Protein AF-A0A4U3B144-F1 (afdb_monomer)

Sequence (83 aa):
MKLLRPIHEYSGEITAYRHAFLQSGEQPHGSSSLQNFDSLDEWFEKVSKQELGENLQGNRVPSSQFLSFENGELIGFVNIRHR

pLDDT: mean 95.4, std 3.09, range [78.62, 98.38]

Secondary structure (DSSP, 8-state):
-EEE---GGGHHHHHHHHHHHHHHT---TTSSSGGG-S-HHHHHHHHHHHHHTTT--TT---EEEEEEEETTEEEEEEEEE--

Radius of gyration: 12.61 Å; Cα contacts (8 Å, |Δi|>4): 113; chains: 1; bounding box: 27×27×31 Å

Structure (mmCIF, N/CA/C/O backbone):
data_AF-A0A4U3B144-F1
#
_entry.id   AF-A0A4U3B144-F1
#
loop_
_atom_site.group_PDB
_atom_site.id
_atom_site.type_symbol
_atom_site.label_atom_id
_atom_site.label_alt_id
_atom_site.label_comp_id
_atom_site.label_asym_id
_atom_site.label_entity_id
_atom_site.label_seq_id
_atom_site.pdbx_PDB_ins_code
_atom_site.Cartn_x
_atom_site.Cartn_y
_atom_site.Cartn_z
_atom_site.occupancy
_atom_site.B_iso_or_equiv
_atom_site.auth_seq_id
_atom_site.auth_comp_id
_atom_site.auth_asym_id
_atom_site.auth_atom_id
_atom_site.pdbx_PDB_model_num
ATOM 1 N N . MET A 1 1 ? -12.823 13.228 2.144 1.00 90.00 1 MET A N 1
ATOM 2 C CA . MET A 1 1 ? -11.630 12.456 1.723 1.00 90.00 1 MET A CA 1
ATOM 3 C C . MET A 1 1 ? -10.357 13.306 1.540 1.00 90.00 1 MET A C 1
ATOM 5 O O . MET A 1 1 ? -10.421 14.372 0.934 1.00 90.00 1 MET A O 1
ATOM 9 N N . LYS A 1 2 ? -9.203 12.825 2.030 1.00 96.75 2 LYS A N 1
ATOM 10 C CA . LYS A 1 2 ? -7.838 13.343 1.793 1.00 96.75 2 LYS A CA 1
ATOM 11 C C . LYS A 1 2 ? -6.907 12.193 1.389 1.00 96.75 2 LYS A C 1
ATOM 13 O O . LYS A 1 2 ? -7.073 11.089 1.894 1.00 96.75 2 LYS A O 1
ATOM 18 N N . LEU A 1 3 ? -5.925 12.459 0.524 1.00 97.75 3 LEU A N 1
ATOM 19 C CA . LEU A 1 3 ? -4.883 11.492 0.164 1.00 97.75 3 LEU A CA 1
ATOM 20 C C . LEU A 1 3 ? -3.572 11.854 0.856 1.00 97.75 3 LEU A C 1
ATOM 22 O O . LEU A 1 3 ? -3.070 12.963 0.683 1.00 97.75 3 LEU A O 1
ATOM 26 N N . LEU A 1 4 ? -3.031 10.919 1.630 1.00 97.94 4 LEU A N 1
ATOM 27 C CA . LEU A 1 4 ? -1.803 11.093 2.402 1.00 97.94 4 LEU A CA 1
ATOM 28 C C . LEU A 1 4 ? -0.746 10.096 1.933 1.00 97.94 4 LEU A C 1
ATOM 30 O O . LEU A 1 4 ? -1.073 9.007 1.459 1.00 97.94 4 LEU A O 1
ATOM 34 N N . ARG A 1 5 ? 0.532 10.464 2.041 1.00 97.56 5 ARG A N 1
ATOM 35 C CA . ARG A 1 5 ? 1.624 9.526 1.765 1.00 97.56 5 ARG A CA 1
ATOM 36 C C . ARG A 1 5 ? 1.698 8.485 2.880 1.00 97.56 5 ARG A C 1
ATOM 38 O O . ARG A 1 5 ? 1.534 8.856 4.042 1.00 97.56 5 ARG A O 1
ATOM 45 N N . PRO A 1 6 ? 1.943 7.206 2.555 1.00 97.31 6 PRO A N 1
ATOM 46 C CA . PRO A 1 6 ? 2.231 6.230 3.585 1.00 97.31 6 PRO A CA 1
ATOM 47 C C . PRO A 1 6 ? 3.570 6.607 4.226 1.00 97.31 6 PRO A C 1
ATOM 49 O O . PRO A 1 6 ? 4.598 6.652 3.557 1.00 97.31 6 PRO A O 1
ATOM 52 N N . ILE A 1 7 ? 3.542 6.887 5.523 1.00 96.94 7 ILE A N 1
ATOM 53 C CA . ILE A 1 7 ? 4.714 7.131 6.368 1.00 96.94 7 ILE A CA 1
ATOM 54 C C . ILE A 1 7 ? 4.556 6.313 7.648 1.00 96.94 7 ILE A C 1
ATOM 56 O O . ILE A 1 7 ? 3.444 5.895 7.980 1.00 96.94 7 ILE A O 1
ATOM 60 N N . HIS A 1 8 ? 5.648 6.102 8.381 1.00 96.50 8 HIS A N 1
ATOM 61 C CA . HIS A 1 8 ? 5.638 5.251 9.573 1.00 96.50 8 HIS A CA 1
ATOM 62 C C . HIS A 1 8 ? 4.672 5.720 10.674 1.00 96.50 8 HIS A C 1
ATOM 64 O O . HIS A 1 8 ? 4.214 4.886 11.451 1.00 96.50 8 HIS A O 1
ATOM 70 N N . GLU A 1 9 ? 4.301 7.003 10.717 1.00 97.62 9 GLU A N 1
ATOM 71 C CA . GLU A 1 9 ? 3.287 7.517 11.652 1.00 97.62 9 GLU A CA 1
ATOM 72 C C . GLU A 1 9 ? 1.919 6.836 11.481 1.00 97.62 9 GLU A C 1
ATOM 74 O O . GLU A 1 9 ? 1.207 6.674 12.464 1.00 97.62 9 GLU A O 1
ATOM 79 N N . TYR A 1 10 ? 1.588 6.362 10.272 1.00 97.75 10 TYR A N 1
ATOM 80 C CA . TYR A 1 10 ? 0.331 5.659 9.973 1.00 97.75 10 TYR A CA 1
ATOM 81 C C . TYR A 1 10 ? 0.436 4.128 10.086 1.00 97.75 10 TYR A C 1
ATOM 83 O O . TYR A 1 10 ? -0.430 3.398 9.597 1.00 97.75 10 TYR A O 1
ATOM 91 N N . SER A 1 11 ? 1.521 3.599 10.666 1.00 97.62 11 SER A N 1
ATOM 92 C CA . SER A 1 11 ? 1.764 2.147 10.711 1.00 97.62 11 SER A CA 1
ATOM 93 C C . SER A 1 11 ? 0.673 1.385 11.462 1.00 97.62 11 SER A C 1
ATOM 95 O O . SER A 1 11 ? 0.348 0.256 11.086 1.00 97.62 11 SER A O 1
ATOM 97 N N . GLY A 1 12 ? 0.095 1.994 12.503 1.00 97.88 12 GLY A N 1
ATOM 98 C CA . GLY A 1 12 ? -0.991 1.397 13.278 1.00 97.88 12 GLY A CA 1
ATOM 99 C C . GLY A 1 12 ? -2.241 1.191 12.425 1.00 97.88 12 GLY A C 1
ATOM 100 O O . GLY A 1 12 ? -2.766 0.082 12.348 1.00 97.88 12 GLY A O 1
ATOM 101 N N . GLU A 1 13 ? -2.666 2.232 11.715 1.00 97.94 13 GLU A N 1
ATOM 102 C CA . GLU A 1 13 ? -3.828 2.225 10.830 1.00 97.94 13 GLU A CA 1
ATOM 103 C C . GLU A 1 13 ? -3.624 1.269 9.654 1.00 97.94 13 GLU A C 1
ATOM 105 O O . GLU A 1 13 ? -4.512 0.474 9.349 1.00 97.94 13 GLU A O 1
ATOM 110 N N . ILE A 1 14 ? -2.444 1.286 9.022 1.00 98.00 14 ILE A N 1
ATOM 111 C CA . ILE A 1 14 ? -2.119 0.380 7.910 1.00 98.00 14 ILE A CA 1
ATOM 112 C C . ILE A 1 14 ? -2.164 -1.084 8.373 1.00 98.00 14 ILE A C 1
ATOM 114 O O . ILE A 1 14 ? -2.719 -1.940 7.678 1.00 98.00 14 ILE A O 1
ATOM 118 N N . THR A 1 15 ? -1.621 -1.376 9.558 1.00 96.94 15 THR A N 1
ATOM 119 C CA . THR A 1 15 ? -1.621 -2.726 10.138 1.00 96.94 15 THR A CA 1
ATOM 120 C C . THR A 1 15 ? -3.036 -3.181 10.483 1.00 96.94 15 THR A C 1
ATOM 122 O O . THR A 1 15 ? -3.431 -4.285 10.104 1.00 96.94 15 THR A O 1
ATOM 125 N N . ALA A 1 16 ? -3.829 -2.328 11.137 1.00 96.69 16 ALA A N 1
ATOM 126 C CA . ALA A 1 16 ? -5.225 -2.614 11.458 1.00 96.69 16 ALA A CA 1
ATOM 127 C C . ALA A 1 16 ? -6.058 -2.869 10.190 1.00 96.69 16 ALA A C 1
ATOM 129 O O . ALA A 1 16 ? -6.789 -3.859 10.118 1.00 96.69 16 ALA A O 1
ATOM 130 N N . TYR A 1 17 ? -5.881 -2.040 9.157 1.00 96.38 17 TYR A N 1
ATOM 131 C CA . TYR A 1 17 ? -6.541 -2.214 7.866 1.00 96.38 17 TYR A CA 1
ATOM 132 C C . TYR A 1 17 ? -6.149 -3.544 7.210 1.00 96.38 17 TYR A C 1
ATOM 134 O O . TYR A 1 17 ? -7.020 -4.310 6.807 1.00 96.38 17 TYR A O 1
ATOM 142 N N . ARG A 1 18 ? -4.851 -3.880 7.154 1.00 95.44 18 ARG A N 1
ATOM 143 C CA . ARG A 1 18 ? -4.375 -5.184 6.650 1.00 95.44 18 ARG A CA 1
ATOM 144 C C . ARG A 1 18 ? -5.042 -6.345 7.390 1.00 95.44 18 ARG A C 1
ATOM 146 O O . ARG A 1 18 ? -5.512 -7.281 6.748 1.00 95.44 18 ARG A O 1
ATOM 153 N N . HIS A 1 19 ? -5.094 -6.285 8.721 1.00 95.31 19 HIS A N 1
ATOM 154 C CA . HIS A 1 19 ? -5.698 -7.337 9.537 1.00 95.31 19 HIS A CA 1
ATOM 155 C C . HIS A 1 19 ? -7.190 -7.529 9.257 1.00 95.31 19 HIS A C 1
ATOM 157 O O . HIS A 1 19 ? -7.623 -8.675 9.163 1.00 95.31 19 HIS A O 1
ATOM 163 N N . ALA A 1 20 ? -7.952 -6.449 9.062 1.00 95.38 20 ALA A N 1
ATOM 164 C CA . ALA A 1 20 ? -9.376 -6.538 8.744 1.00 95.38 20 ALA A CA 1
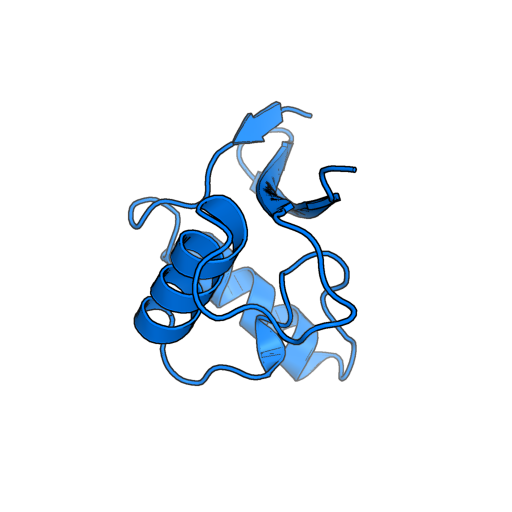ATOM 165 C C . ALA A 1 20 ? -9.635 -7.337 7.450 1.00 95.38 20 ALA A C 1
ATOM 167 O O . ALA A 1 20 ? -10.503 -8.208 7.430 1.00 95.38 20 ALA A O 1
ATOM 168 N N . PHE A 1 21 ? -8.833 -7.114 6.402 1.00 94.19 21 PHE A N 1
ATOM 169 C CA . PHE A 1 21 ? -8.955 -7.847 5.133 1.00 94.19 21 PHE A CA 1
ATOM 170 C C . PHE A 1 21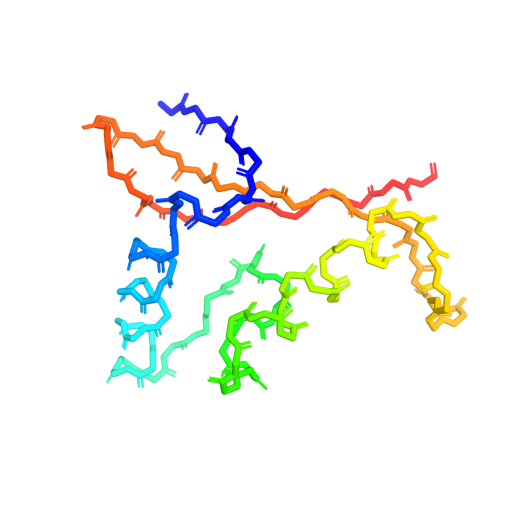 ? -8.474 -9.299 5.232 1.00 94.19 21 PHE A C 1
ATOM 172 O O . PHE A 1 21 ? -9.090 -10.199 4.666 1.00 94.19 21 PHE A O 1
ATOM 179 N N . LEU A 1 22 ? -7.401 -9.556 5.989 1.00 91.44 22 LEU A N 1
ATOM 180 C CA . LEU A 1 22 ? -6.948 -10.927 6.240 1.00 91.44 22 LEU A CA 1
ATOM 181 C C . LEU A 1 22 ? -8.014 -11.753 6.974 1.00 91.44 22 LEU A C 1
ATOM 183 O O . LEU A 1 22 ? -8.193 -12.927 6.665 1.00 91.44 22 LEU A O 1
ATOM 187 N N . GLN A 1 23 ? -8.729 -11.145 7.925 1.00 94.31 23 GLN A N 1
ATOM 188 C CA . GLN A 1 23 ? -9.797 -11.808 8.675 1.00 94.31 23 GLN A CA 1
ATOM 189 C C . GLN A 1 23 ? -11.054 -12.058 7.835 1.00 94.31 23 GLN A C 1
ATOM 191 O O . GLN A 1 23 ? -11.709 -13.079 8.034 1.00 94.31 23 GLN A O 1
ATOM 196 N N . SER A 1 24 ? -11.389 -11.165 6.898 1.00 93.81 24 SER A N 1
ATOM 197 C CA . SER A 1 24 ? -12.532 -11.361 5.998 1.00 93.81 24 SER A CA 1
ATOM 198 C C . SER A 1 24 ? -12.239 -12.312 4.832 1.00 93.81 24 SER A C 1
ATOM 200 O O . SER A 1 24 ? -13.168 -12.783 4.180 1.00 93.81 24 SER A O 1
ATOM 202 N N . GLY A 1 25 ? -10.964 -12.619 4.563 1.00 91.50 25 GLY A N 1
ATOM 203 C CA . GLY A 1 25 ? -10.547 -13.376 3.378 1.00 91.50 25 GLY A CA 1
ATOM 204 C C . GLY A 1 25 ? -10.601 -12.555 2.083 1.00 91.50 25 GLY A C 1
ATOM 205 O O . GLY A 1 25 ? -10.481 -13.113 0.990 1.00 91.50 25 GLY A O 1
ATOM 206 N N . GLU A 1 26 ? -10.778 -11.238 2.192 1.00 92.19 26 GLU A N 1
ATOM 207 C CA . GLU A 1 26 ? -10.807 -10.311 1.064 1.00 92.19 26 GLU A CA 1
ATOM 208 C C . GLU A 1 26 ? -9.413 -9.751 0.749 1.00 92.19 26 GLU A C 1
ATOM 210 O O . GLU A 1 26 ? -8.451 -9.897 1.504 1.00 92.19 26 GLU A O 1
ATOM 215 N N . GLN A 1 27 ? -9.285 -9.075 -0.397 1.00 92.00 27 GLN A N 1
ATOM 216 C CA . GLN A 1 27 ? -8.031 -8.449 -0.811 1.00 92.00 27 GLN A CA 1
ATOM 217 C C . GLN A 1 27 ? -8.103 -6.922 -0.691 1.00 92.00 27 GLN A C 1
ATOM 219 O O . GLN A 1 27 ? -9.004 -6.311 -1.269 1.00 92.00 27 GLN A O 1
ATOM 224 N N . PRO A 1 28 ? -7.120 -6.271 -0.041 1.00 93.56 28 PRO A N 1
ATOM 225 C CA . PRO A 1 28 ? -7.063 -4.818 0.019 1.00 93.56 28 PRO A CA 1
ATOM 226 C C . PRO A 1 28 ? -6.560 -4.274 -1.325 1.00 93.56 28 PRO A C 1
ATOM 228 O O . PRO A 1 28 ? -5.358 -4.103 -1.548 1.00 93.56 28 PRO A O 1
ATOM 231 N N . HIS A 1 29 ? -7.463 -4.037 -2.274 1.00 94.25 29 HIS A N 1
ATOM 232 C CA . HIS A 1 29 ? -7.099 -3.490 -3.581 1.00 94.25 29 HIS A CA 1
ATOM 233 C C . HIS A 1 29 ? -6.465 -2.093 -3.461 1.00 94.25 29 HIS A C 1
ATOM 235 O O . HIS A 1 29 ? -6.749 -1.329 -2.546 1.00 94.25 29 HIS A O 1
ATOM 241 N N . GLY A 1 30 ? -5.551 -1.764 -4.380 1.00 95.06 30 GLY A N 1
ATOM 242 C CA . GLY A 1 30 ? -4.846 -0.473 -4.371 1.00 95.06 30 GLY A CA 1
ATOM 243 C C . GLY A 1 30 ? -3.747 -0.332 -3.310 1.00 95.06 30 GLY A C 1
ATOM 244 O O . GLY A 1 30 ? -3.058 0.682 -3.299 1.00 95.06 30 GLY A O 1
ATOM 245 N N . SER A 1 31 ? -3.528 -1.343 -2.465 1.00 96.75 31 SER A N 1
ATOM 246 C CA . SER A 1 31 ? -2.568 -1.322 -1.346 1.00 96.75 31 SER A CA 1
ATOM 247 C C . SER A 1 31 ? -1.132 -1.723 -1.704 1.00 96.75 31 SER A C 1
ATOM 249 O O . SER A 1 31 ? -0.335 -2.039 -0.827 1.00 96.75 31 SER A O 1
ATOM 251 N N . SER A 1 32 ? -0.783 -1.805 -2.989 1.00 95.69 32 SER A N 1
ATOM 252 C CA . SER A 1 32 ? 0.507 -2.368 -3.427 1.00 95.69 32 SER A CA 1
ATOM 253 C C . SER A 1 32 ? 0.788 -3.769 -2.862 1.00 95.69 32 SER A C 1
ATOM 255 O O . SER A 1 32 ? 1.920 -4.112 -2.524 1.00 95.69 32 SER A O 1
ATOM 257 N N . SER A 1 33 ? -0.245 -4.616 -2.834 1.00 94.75 33 SER A N 1
ATOM 258 C CA . SER A 1 33 ? -0.185 -6.001 -2.342 1.00 94.75 33 SER A CA 1
ATOM 259 C C . SER A 1 33 ? 0.167 -6.113 -0.854 1.00 94.75 33 SER A C 1
ATOM 261 O O . SER A 1 33 ? 0.893 -7.030 -0.481 1.00 94.75 33 SER A O 1
ATOM 263 N N . LEU A 1 34 ? -0.309 -5.184 -0.020 1.00 97.06 34 LEU A N 1
ATOM 264 C CA . LEU A 1 34 ? -0.017 -5.122 1.418 1.00 97.06 34 LEU A CA 1
ATOM 265 C C . LEU A 1 34 ? -0.248 -6.454 2.150 1.00 97.06 34 LEU A C 1
ATOM 267 O O . LEU A 1 34 ? 0.507 -6.812 3.048 1.00 97.06 34 LEU A O 1
ATOM 271 N N . GLN A 1 35 ? -1.259 -7.219 1.740 1.00 94.69 35 GLN A N 1
AT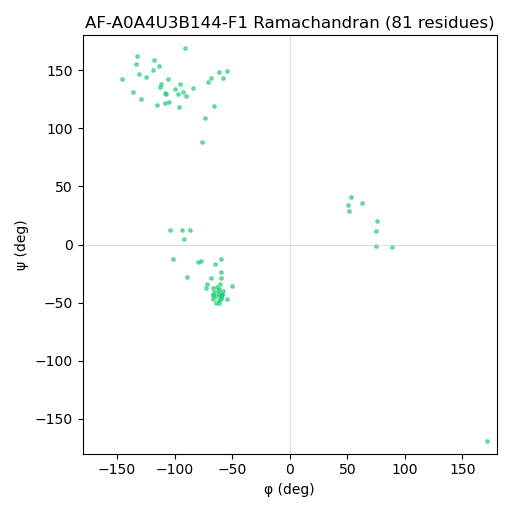OM 272 C CA . GLN A 1 35 ? -1.593 -8.508 2.342 1.00 94.69 35 GLN A CA 1
ATOM 273 C C . GLN A 1 35 ? -0.510 -9.585 2.164 1.00 94.69 35 GLN A C 1
ATOM 275 O O . GLN A 1 35 ? -0.522 -10.571 2.888 1.00 94.69 35 GLN A O 1
ATOM 280 N N . ASN A 1 36 ? 0.427 -9.400 1.228 1.00 94.75 36 ASN A N 1
ATOM 281 C CA . ASN A 1 36 ? 1.490 -10.366 0.934 1.00 94.75 36 ASN A CA 1
ATOM 282 C C . ASN A 1 36 ? 2.783 -10.115 1.731 1.00 94.75 36 ASN A C 1
ATOM 284 O O . ASN A 1 36 ? 3.786 -10.766 1.452 1.00 94.75 36 ASN A O 1
ATOM 288 N N . PHE A 1 37 ? 2.790 -9.147 2.649 1.00 95.00 37 PHE A N 1
ATOM 289 C CA . PHE A 1 37 ? 3.961 -8.787 3.451 1.00 95.00 37 PHE A CA 1
ATOM 290 C C . PHE A 1 37 ? 3.725 -9.136 4.912 1.00 95.00 37 PHE A C 1
ATOM 292 O O . PHE A 1 37 ? 2.659 -8.820 5.445 1.00 95.00 37 PHE A O 1
ATOM 299 N N . ASP A 1 38 ? 4.722 -9.745 5.552 1.00 91.94 38 ASP A N 1
ATOM 300 C CA . ASP A 1 38 ? 4.737 -9.992 6.998 1.00 91.94 38 ASP A CA 1
ATOM 301 C C . ASP A 1 38 ? 5.355 -8.819 7.767 1.00 91.94 38 ASP A C 1
ATOM 303 O O . ASP A 1 38 ? 4.974 -8.556 8.907 1.00 91.94 38 ASP A O 1
ATOM 307 N N . SER A 1 39 ? 6.256 -8.072 7.120 1.00 95.62 39 SER A N 1
ATOM 308 C CA . SER A 1 39 ? 6.869 -6.857 7.649 1.00 95.62 39 SER A CA 1
ATOM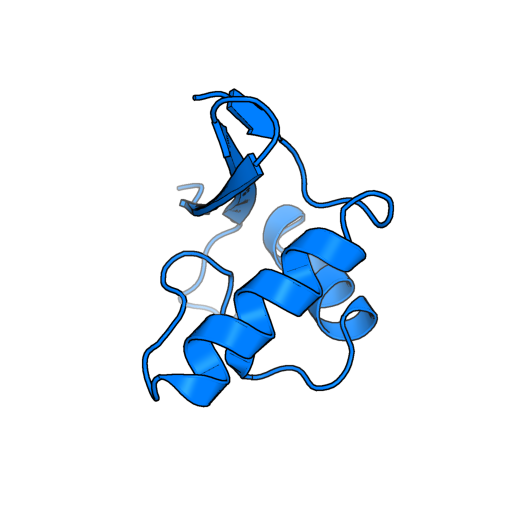 309 C C . SER A 1 39 ? 6.336 -5.616 6.940 1.00 95.62 39 SER A C 1
ATOM 311 O O . SER A 1 39 ? 6.337 -5.525 5.708 1.00 95.62 39 SER A O 1
ATOM 313 N N . LEU A 1 40 ? 5.913 -4.622 7.723 1.00 96.62 40 LEU A N 1
ATOM 314 C CA . LEU A 1 40 ? 5.492 -3.342 7.164 1.00 96.62 40 LEU A CA 1
ATOM 315 C C . LEU A 1 40 ? 6.677 -2.566 6.565 1.00 96.62 40 LEU A C 1
ATOM 317 O O . LEU A 1 40 ? 6.494 -1.856 5.579 1.00 96.62 40 LEU A O 1
ATOM 321 N N . ASP A 1 41 ? 7.890 -2.759 7.087 1.00 97.44 41 ASP A N 1
ATOM 322 C CA . ASP A 1 41 ? 9.104 -2.133 6.552 1.00 97.44 41 ASP A CA 1
ATOM 323 C C . ASP A 1 41 ? 9.427 -2.644 5.141 1.00 97.44 41 ASP A C 1
ATOM 325 O O . ASP A 1 41 ? 9.739 -1.855 4.251 1.00 97.44 41 ASP A O 1
ATOM 329 N N . GLU A 1 42 ? 9.259 -3.948 4.893 1.00 97.62 42 GLU A N 1
ATOM 330 C CA . GLU A 1 42 ? 9.415 -4.529 3.549 1.00 97.62 42 GLU A CA 1
ATOM 331 C C . GLU A 1 42 ? 8.379 -3.965 2.567 1.00 97.62 42 GLU A C 1
ATOM 333 O O . GLU A 1 42 ? 8.669 -3.722 1.389 1.00 97.62 42 GLU A O 1
ATOM 338 N N . TRP A 1 43 ? 7.157 -3.718 3.047 1.00 98.06 43 TRP A N 1
ATOM 339 C CA . TRP A 1 43 ? 6.126 -3.072 2.245 1.00 98.06 43 TRP A CA 1
ATOM 340 C C . TRP A 1 43 ? 6.484 -1.612 1.927 1.00 98.06 43 TRP A C 1
ATOM 342 O O . TRP A 1 43 ? 6.362 -1.200 0.770 1.00 98.06 43 TRP A O 1
ATOM 352 N N . PHE A 1 44 ? 6.983 -0.846 2.905 1.00 98.19 44 PHE A N 1
ATOM 353 C CA . PHE A 1 44 ? 7.476 0.519 2.687 1.00 98.19 44 PHE A CA 1
ATOM 354 C C . PHE A 1 44 ? 8.631 0.556 1.681 1.00 98.19 44 PHE A C 1
ATOM 356 O O . PHE A 1 44 ? 8.627 1.388 0.772 1.00 98.19 44 PHE A O 1
ATOM 363 N N . GLU A 1 45 ? 9.581 -0.374 1.781 1.00 97.00 45 GLU A N 1
ATOM 364 C CA . GLU A 1 45 ? 10.694 -0.486 0.839 1.00 97.00 45 GLU A CA 1
ATOM 365 C C . GLU A 1 45 ? 10.193 -0.736 -0.590 1.00 97.00 45 GLU A C 1
ATOM 367 O O . GLU A 1 45 ? 10.628 -0.073 -1.537 1.00 97.00 45 GLU A O 1
ATOM 372 N N . LYS A 1 46 ? 9.226 -1.646 -0.762 1.00 96.25 46 LYS A N 1
ATOM 373 C CA . LYS A 1 46 ? 8.592 -1.874 -2.065 1.00 96.25 46 LYS A CA 1
ATOM 374 C C . LYS A 1 46 ? 7.916 -0.615 -2.596 1.00 96.25 46 LYS A C 1
ATOM 376 O O . LYS A 1 46 ? 8.083 -0.308 -3.776 1.00 96.25 46 LYS A O 1
ATOM 381 N N . VAL A 1 47 ? 7.133 0.079 -1.770 1.00 97.25 47 VAL A N 1
ATOM 382 C CA . VAL A 1 47 ? 6.444 1.315 -2.172 1.00 97.25 47 VAL A CA 1
ATOM 383 C C . VAL A 1 47 ? 7.458 2.365 -2.629 1.00 97.25 47 VAL A C 1
ATOM 385 O O . VAL A 1 47 ? 7.267 2.964 -3.685 1.00 97.25 47 VAL A O 1
ATOM 388 N N . SER A 1 48 ? 8.566 2.520 -1.901 1.00 96.88 48 SER A N 1
ATOM 389 C CA . SER A 1 48 ? 9.658 3.433 -2.256 1.00 96.88 48 SER A CA 1
ATOM 390 C C . SER A 1 48 ? 10.302 3.075 -3.602 1.00 96.88 48 SER A C 1
ATOM 392 O O . SER A 1 48 ? 10.367 3.909 -4.505 1.00 96.88 48 SER A O 1
ATOM 394 N N . LYS A 1 49 ? 10.674 1.802 -3.804 1.00 96.12 49 LYS A N 1
ATOM 395 C CA . LYS A 1 49 ? 11.221 1.313 -5.084 1.00 96.12 49 LYS A CA 1
ATOM 396 C C . LYS A 1 49 ? 10.258 1.545 -6.247 1.00 96.12 49 LYS A C 1
ATOM 398 O O . LYS A 1 49 ? 10.674 1.933 -7.336 1.00 96.12 49 LYS A O 1
ATOM 403 N N . GLN A 1 50 ? 8.960 1.330 -6.025 1.00 95.94 50 GLN A N 1
ATOM 404 C CA . GLN A 1 50 ? 7.931 1.573 -7.035 1.00 95.94 50 GLN A CA 1
ATOM 405 C C . GLN A 1 50 ? 7.769 3.052 -7.374 1.00 95.94 50 GLN A C 1
ATOM 407 O O . GLN A 1 50 ? 7.557 3.378 -8.539 1.00 95.94 50 GLN A O 1
ATOM 412 N N . GLU A 1 51 ? 7.875 3.932 -6.386 1.00 96.25 51 GLU A N 1
ATOM 413 C CA . GLU A 1 51 ? 7.816 5.376 -6.587 1.00 96.25 51 GLU A CA 1
ATOM 414 C C . GLU A 1 51 ? 9.024 5.889 -7.375 1.00 96.25 51 GLU A C 1
ATOM 416 O O . GLU A 1 51 ? 8.855 6.659 -8.319 1.00 96.25 51 GLU A O 1
ATOM 421 N N . LEU A 1 52 ? 10.221 5.402 -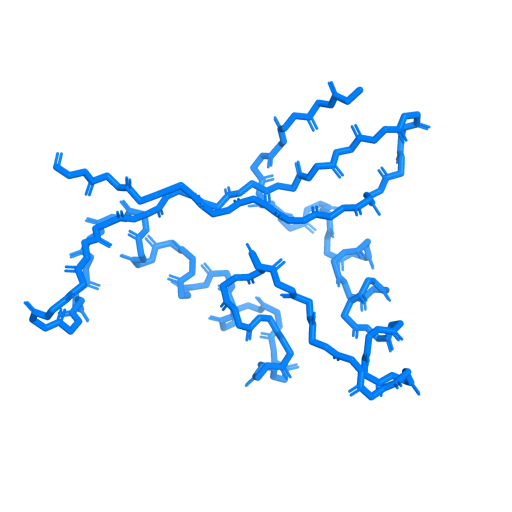7.047 1.00 96.06 52 LEU A N 1
ATOM 422 C CA . LEU A 1 52 ? 11.470 5.769 -7.721 1.00 96.06 52 LEU A CA 1
ATOM 423 C C . LEU A 1 52 ? 11.653 5.092 -9.087 1.00 96.06 52 LEU A C 1
ATOM 425 O O . LEU A 1 52 ? 12.501 5.503 -9.876 1.00 96.06 52 LEU A O 1
ATOM 429 N N . GLY A 1 53 ? 10.865 4.059 -9.387 1.00 94.56 53 GLY A N 1
ATOM 430 C CA . GLY A 1 53 ? 11.017 3.283 -10.615 1.00 94.56 53 GLY A CA 1
ATOM 431 C C . GLY A 1 53 ? 12.203 2.316 -10.602 1.00 94.56 53 GLY A C 1
ATOM 432 O O . GLY A 1 53 ? 12.664 1.886 -11.658 1.00 94.56 53 GLY A O 1
ATOM 433 N N . GLU A 1 54 ? 12.699 1.955 -9.423 1.00 95.00 54 GLU A N 1
ATOM 434 C CA . GLU A 1 54 ? 13.880 1.114 -9.258 1.00 95.00 54 GLU A CA 1
ATOM 435 C C . GLU A 1 54 ? 13.544 -0.375 -9.356 1.00 95.00 54 GLU A C 1
ATOM 437 O O . GLU A 1 54 ? 12.605 -0.865 -8.724 1.00 95.00 54 GLU A O 1
ATOM 442 N N . ASN A 1 55 ? 14.358 -1.123 -10.112 1.00 90.38 55 ASN A N 1
ATOM 443 C CA . ASN A 1 55 ? 14.255 -2.584 -10.250 1.00 90.38 55 ASN A CA 1
ATOM 444 C C . ASN A 1 55 ? 12.838 -3.075 -10.600 1.00 90.38 55 ASN A C 1
ATOM 446 O O . ASN A 1 55 ? 12.396 -4.143 -10.164 1.00 90.38 55 ASN A O 1
ATOM 450 N N . LEU A 1 56 ? 12.103 -2.287 -11.387 1.00 90.50 56 LEU A N 1
ATOM 451 C CA . LEU A 1 56 ? 10.781 -2.673 -11.849 1.00 90.50 56 LEU A CA 1
ATOM 452 C C . LEU A 1 56 ? 10.877 -3.847 -12.828 1.00 90.50 56 LEU A C 1
ATOM 454 O O . LEU A 1 56 ? 11.770 -3.919 -13.671 1.00 90.50 56 LEU A O 1
ATOM 458 N N . GLN A 1 57 ? 9.905 -4.758 -12.752 1.00 88.00 57 GLN A N 1
ATOM 459 C CA . GLN A 1 57 ? 9.704 -5.756 -13.805 1.00 88.00 57 GLN A CA 1
ATOM 460 C C . GLN A 1 57 ? 9.452 -5.037 -15.139 1.00 88.00 57 GLN A C 1
ATOM 462 O O . GLN A 1 57 ? 8.761 -4.022 -15.155 1.00 88.00 57 GLN A O 1
ATOM 467 N N . GLY A 1 58 ? 9.959 -5.572 -16.255 1.00 88.94 58 GLY A N 1
ATOM 468 C CA . GLY A 1 58 ? 9.960 -4.877 -17.554 1.00 88.94 58 GLY A CA 1
ATOM 469 C C . GLY A 1 58 ? 8.585 -4.481 -18.118 1.00 88.94 58 GLY A C 1
ATOM 470 O O . GLY A 1 58 ? 8.512 -3.694 -19.051 1.00 88.94 58 GLY A O 1
ATOM 471 N N . ASN A 1 59 ? 7.489 -4.996 -17.554 1.00 89.62 59 ASN A N 1
ATOM 472 C CA . ASN A 1 59 ? 6.110 -4.636 -17.894 1.00 89.62 59 ASN A CA 1
ATOM 473 C C . ASN A 1 59 ? 5.437 -3.713 -16.858 1.00 89.62 59 ASN A C 1
ATOM 475 O O . ASN A 1 59 ? 4.212 -3.570 -16.864 1.00 89.62 59 ASN A O 1
ATOM 479 N N . ARG A 1 60 ? 6.201 -3.134 -15.930 1.00 90.75 60 ARG A N 1
ATOM 480 C CA . ARG A 1 60 ? 5.707 -2.226 -14.893 1.00 90.75 60 ARG A CA 1
ATOM 481 C C . ARG A 1 60 ? 6.249 -0.824 -15.106 1.00 90.75 60 ARG A C 1
ATOM 483 O O . ARG A 1 60 ? 7.323 -0.626 -15.656 1.00 90.75 60 ARG A O 1
ATOM 490 N N . VAL A 1 61 ? 5.480 0.132 -14.612 1.00 95.38 61 VAL A N 1
ATOM 491 C CA . VAL A 1 61 ? 5.824 1.550 -14.598 1.00 95.38 61 VAL A CA 1
ATOM 492 C C . VAL A 1 61 ? 5.904 2.042 -13.153 1.00 95.38 61 VAL A C 1
ATOM 494 O O . VAL A 1 61 ? 5.305 1.397 -12.278 1.00 95.38 61 VAL A O 1
ATOM 497 N N . PRO A 1 62 ? 6.610 3.155 -12.888 1.00 97.06 62 PRO A N 1
ATOM 498 C CA . PRO A 1 62 ? 6.622 3.770 -11.571 1.00 97.06 62 PRO A CA 1
ATOM 499 C C . PRO A 1 62 ? 5.206 4.069 -11.074 1.00 97.06 62 PRO A C 1
ATOM 501 O O . PRO A 1 62 ? 4.287 4.329 -11.858 1.00 97.06 62 PRO A O 1
ATOM 504 N N . SER A 1 63 ? 5.012 4.029 -9.761 1.00 97.06 63 SER A N 1
ATOM 505 C CA . SER A 1 63 ? 3.712 4.320 -9.163 1.00 97.06 63 SER A CA 1
ATOM 506 C C . SER A 1 63 ? 3.833 5.008 -7.819 1.00 97.06 63 SER A C 1
ATOM 508 O O . SER A 1 63 ? 4.663 4.622 -7.005 1.00 97.06 63 SER A O 1
ATOM 510 N N . SER A 1 64 ? 2.935 5.949 -7.552 1.00 97.62 64 SER A N 1
ATOM 511 C CA . SER A 1 64 ? 2.800 6.591 -6.248 1.00 97.62 64 SER A CA 1
ATOM 512 C C . SER A 1 64 ? 1.697 5.923 -5.429 1.00 97.62 64 SER A C 1
ATOM 514 O O . SER A 1 64 ? 0.571 5.746 -5.904 1.00 97.62 64 SER A O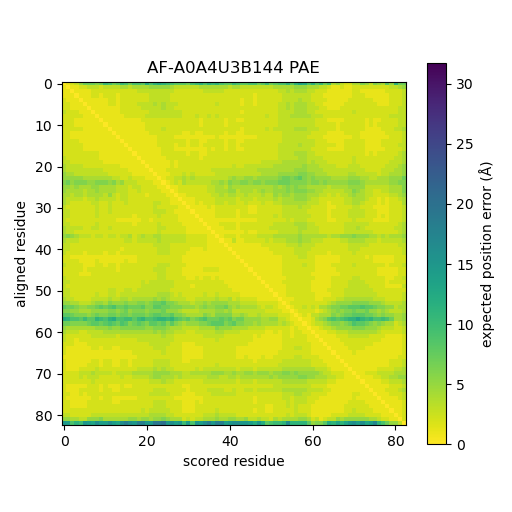 1
ATOM 516 N N . GLN A 1 65 ? 2.023 5.570 -4.186 1.00 98.25 65 GLN A N 1
ATOM 517 C CA . GLN A 1 65 ? 1.079 5.034 -3.208 1.00 98.25 65 GLN A CA 1
A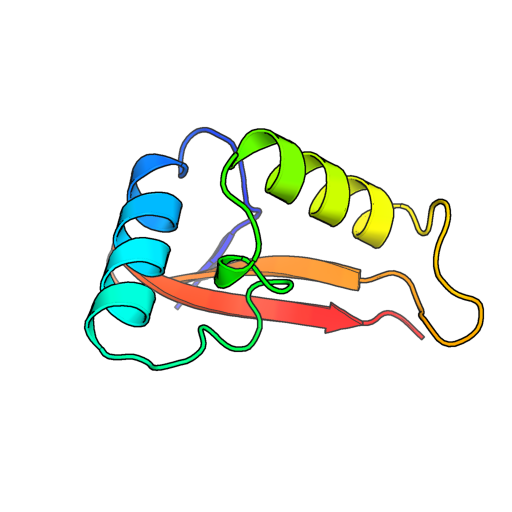TOM 518 C C . GLN A 1 65 ? 0.544 6.150 -2.309 1.00 98.25 65 GLN A C 1
ATOM 520 O O . GLN A 1 65 ? 1.300 6.999 -1.830 1.00 98.25 65 GLN A O 1
ATOM 525 N N . PHE A 1 66 ? -0.757 6.092 -2.038 1.00 98.38 66 PHE A N 1
ATOM 526 C CA . PHE A 1 66 ? -1.455 6.956 -1.099 1.00 98.38 66 PHE A CA 1
ATOM 527 C C . PHE A 1 66 ? -2.373 6.147 -0.183 1.00 98.38 66 PHE A C 1
ATOM 529 O O . PHE A 1 66 ? -2.850 5.061 -0.535 1.00 98.38 66 PHE A O 1
ATOM 536 N N . LEU A 1 67 ? -2.632 6.732 0.977 1.00 98.38 67 LEU A N 1
ATOM 537 C CA . LEU A 1 67 ? -3.662 6.364 1.931 1.00 98.38 67 LEU A CA 1
ATOM 538 C C . LEU A 1 67 ? -4.847 7.313 1.752 1.00 98.38 67 LEU A C 1
ATOM 540 O O . LEU A 1 67 ? -4.652 8.526 1.665 1.00 98.38 67 LEU A O 1
ATOM 544 N N . SER A 1 68 ? -6.061 6.778 1.700 1.00 98.06 68 SER A N 1
ATOM 545 C CA . SER A 1 68 ? -7.290 7.566 1.652 1.00 98.06 68 SER A CA 1
ATOM 546 C C . SER A 1 68 ? -7.865 7.706 3.051 1.00 98.06 68 SER A C 1
ATOM 548 O O . SER A 1 68 ? -8.218 6.707 3.676 1.00 98.06 68 SER A O 1
ATOM 550 N N . PHE A 1 69 ? -7.956 8.943 3.528 1.00 97.94 69 PHE A N 1
ATOM 551 C CA . PHE A 1 69 ? -8.499 9.272 4.838 1.00 97.94 69 PHE A CA 1
ATOM 552 C C . PHE A 1 69 ? -9.818 10.029 4.732 1.00 97.94 69 PHE A C 1
ATOM 554 O O . PHE A 1 69 ? -9.959 10.978 3.951 1.00 97.94 69 PHE A O 1
ATOM 561 N N . GLU A 1 70 ? -10.770 9.674 5.583 1.00 97.94 70 GLU A N 1
ATOM 562 C CA . GLU A 1 70 ? -12.027 10.391 5.760 1.00 97.94 70 GLU A CA 1
ATOM 563 C C . GLU A 1 70 ? -12.337 10.525 7.246 1.00 97.94 70 GLU A C 1
ATOM 565 O O . GLU A 1 70 ? -12.208 9.569 7.993 1.00 97.94 70 GLU A O 1
ATOM 570 N N . ASN A 1 71 ? -12.670 11.740 7.694 1.00 95.81 71 ASN A N 1
ATOM 571 C CA . ASN A 1 71 ? -12.946 12.042 9.105 1.00 95.81 71 ASN A CA 1
ATOM 572 C C . ASN A 1 71 ? -11.864 11.569 10.100 1.00 95.81 71 ASN A C 1
ATOM 574 O O . ASN A 1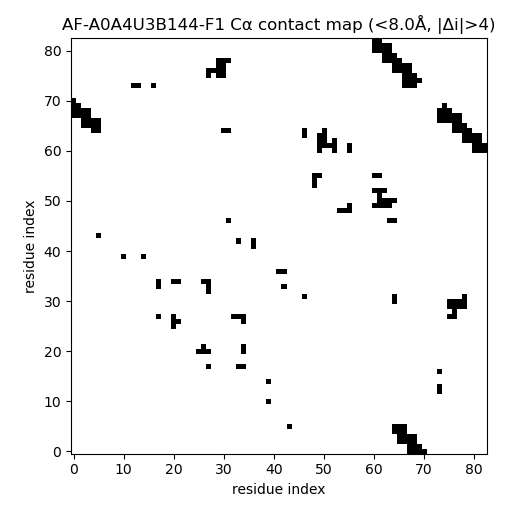 71 ? -12.158 11.318 11.261 1.00 95.81 71 ASN A O 1
ATOM 578 N N . GLY A 1 72 ? -10.603 11.499 9.655 1.00 93.44 72 GLY A N 1
ATOM 579 C CA . GLY A 1 72 ? -9.475 11.043 10.475 1.00 93.44 72 GLY A CA 1
ATOM 580 C C . GLY A 1 72 ? -9.223 9.535 10.427 1.00 93.44 72 GLY A C 1
ATOM 581 O O . GLY A 1 72 ? -8.234 9.085 10.988 1.00 93.44 72 GLY A O 1
ATOM 582 N N . GLU A 1 73 ? -10.042 8.769 9.707 1.00 96.19 73 GLU A N 1
ATOM 583 C CA . GLU A 1 73 ? -9.927 7.315 9.600 1.00 96.19 73 GLU A CA 1
ATOM 584 C C . GLU A 1 73 ? -9.363 6.888 8.243 1.00 96.19 73 GLU A C 1
ATOM 586 O O . GLU A 1 73 ? -9.697 7.468 7.204 1.00 96.19 73 GLU A O 1
ATOM 591 N N . LEU A 1 74 ? -8.522 5.850 8.248 1.00 97.62 74 LEU A N 1
ATOM 592 C CA . LEU A 1 74 ? -8.027 5.206 7.034 1.00 97.62 74 LEU A CA 1
ATOM 593 C C . LEU A 1 74 ? -9.142 4.361 6.408 1.00 97.62 74 LEU A C 1
ATOM 595 O O . LEU A 1 74 ? -9.474 3.291 6.911 1.00 97.62 74 LEU A O 1
ATOM 599 N N . ILE A 1 75 ? -9.674 4.811 5.273 1.00 96.56 75 ILE A N 1
ATOM 600 C CA . ILE A 1 75 ? -10.766 4.128 4.562 1.00 96.56 75 ILE A CA 1
ATOM 601 C C . ILE A 1 75 ? -10.288 3.324 3.347 1.00 96.56 75 ILE A C 1
ATOM 603 O O . ILE A 1 75 ? -11.033 2.509 2.804 1.00 96.56 75 ILE A O 1
ATOM 607 N N . GLY A 1 76 ? -9.041 3.511 2.906 1.00 97.00 76 GLY A N 1
ATOM 608 C CA . GLY A 1 76 ? -8.494 2.700 1.825 1.00 97.00 76 GLY A CA 1
ATOM 609 C C . GLY A 1 76 ? -7.151 3.150 1.286 1.00 97.00 76 GLY A C 1
ATOM 610 O O . GLY A 1 76 ? -6.475 4.013 1.841 1.00 97.00 76 GLY A O 1
ATOM 611 N N . PHE A 1 77 ? -6.774 2.546 0.165 1.00 98.00 77 PHE A N 1
ATOM 612 C CA . PHE A 1 77 ? -5.490 2.747 -0.491 1.00 98.00 77 PHE A CA 1
ATOM 613 C C . PHE A 1 77 ? -5.701 3.161 -1.943 1.00 98.00 77 PHE A C 1
ATOM 615 O O . PHE A 1 77 ? -6.608 2.677 -2.618 1.00 98.00 77 PHE A O 1
ATOM 622 N N . VAL A 1 78 ? -4.829 4.032 -2.444 1.00 97.81 78 VAL A N 1
ATOM 623 C CA . VAL A 1 78 ? -4.832 4.461 -3.846 1.00 97.81 78 VAL A CA 1
ATOM 624 C C . VAL A 1 78 ? -3.424 4.308 -4.407 1.00 97.81 78 VAL A C 1
ATOM 626 O O . VAL A 1 78 ? -2.474 4.860 -3.862 1.00 97.81 78 VAL A O 1
ATOM 629 N N . ASN A 1 79 ? -3.289 3.575 -5.511 1.00 97.44 79 ASN A N 1
ATOM 630 C CA . ASN A 1 79 ? -2.032 3.432 -6.244 1.00 97.44 79 ASN A CA 1
ATOM 631 C C . ASN A 1 79 ? -2.192 4.055 -7.635 1.00 97.44 79 ASN A C 1
ATOM 633 O O . ASN A 1 79 ? -3.052 3.634 -8.411 1.00 97.44 79 ASN A O 1
ATOM 637 N N . ILE A 1 80 ? -1.379 5.065 -7.938 1.00 96.44 80 ILE A N 1
ATOM 638 C CA . ILE A 1 80 ? -1.412 5.798 -9.207 1.00 96.44 80 ILE A CA 1
ATOM 639 C C . ILE A 1 80 ? -0.175 5.418 -10.005 1.00 96.44 80 ILE A C 1
ATOM 641 O O . ILE A 1 80 ? 0.940 5.609 -9.533 1.00 96.44 80 ILE A O 1
ATOM 645 N N . ARG A 1 81 ? -0.371 4.886 -11.212 1.00 95.06 81 ARG A N 1
ATOM 646 C CA . ARG A 1 81 ? 0.711 4.500 -12.125 1.00 95.06 81 ARG A CA 1
ATOM 647 C C . ARG A 1 81 ? 1.045 5.648 -13.070 1.00 95.06 81 ARG A C 1
ATOM 649 O O . ARG A 1 81 ? 0.142 6.190 -13.704 1.00 95.06 81 ARG A O 1
ATOM 656 N N . HIS A 1 82 ? 2.328 5.961 -13.187 1.00 92.50 82 HIS A N 1
ATOM 657 C CA . HIS A 1 82 ? 2.850 7.018 -14.050 1.00 92.50 82 HIS A CA 1
ATOM 658 C C . HIS A 1 82 ? 3.168 6.421 -15.421 1.00 92.50 82 HIS A C 1
ATOM 6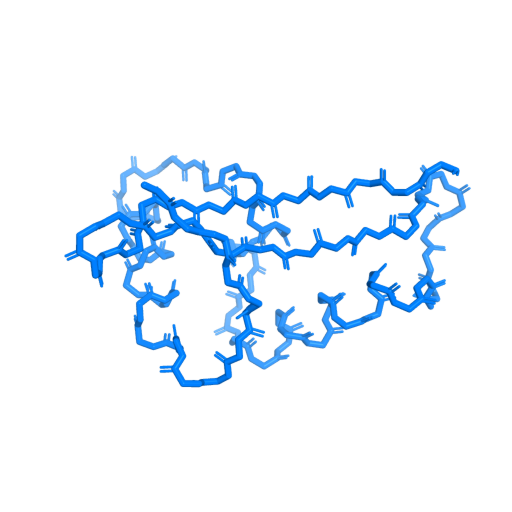60 O O . HIS A 1 82 ? 3.811 5.378 -15.487 1.00 92.50 82 HIS A O 1
ATOM 666 N N . ARG A 1 83 ? 2.658 7.010 -16.503 1.00 78.62 83 ARG A N 1
ATOM 667 C CA . ARG A 1 83 ? 2.970 6.595 -17.881 1.00 78.62 83 ARG A CA 1
ATOM 668 C C . ARG A 1 83 ? 4.016 7.511 -18.483 1.00 78.62 83 ARG A C 1
ATOM 670 O O . ARG A 1 83 ? 3.920 8.726 -18.205 1.00 78.62 83 ARG A O 1
#

Solvent-accessible surface area (backbone atoms only — not comparable to full-atom values): 4956 Å² total; per-residue (Å²): 120,48,79,40,72,82,49,78,90,48,46,66,58,54,48,53,53,46,48,56,26,63,73,71,72,51,77,67,66,47,43,84,60,53,84,80,47,94,46,70,65,62,47,50,51,51,50,50,30,34,50,73,47,50,92,57,58,94,91,59,64,29,28,50,64,30,35,32,31,45,98,89,40,82,77,46,39,41,60,48,74,55,131

Mean predicted aligned error: 2.65 Å

Organism: NCBI:txid1890302

Foldseek 3Di:
DDWAADDPVCVVQLVVVLVVCVVVVHFQPQQQRSVVDPDVVVSVVVQVCLQVVHPDDPPAARWHKIFDDDPRHGPGIHIGGDD

Nearest PDB structures (foldseek):
  4kby-assembly1_A  TM=6.333E-01  e=5.995E+00  Mus musculus
  2vt3-assembly1_B  TM=4.274E-01  e=4.572E+00  Bacillus subtilis